Protein AF-A0A368UDD6-F1 (afdb_monomer_lite)

Foldseek 3Di:
DDAPLLVVQLVVCVVVVDDSVVSVVVSVVLVVVVVVVCVVVVHDDDNVVSD

Secondary structure (DSSP, 8-state):
---HHHHHHHHHHHHTT--HHHHHHHHHHHHHHHHHHHHHHTPPP-GGGG-

Radius of gyration: 11.89 Å; chains: 1; bounding box: 25×18×31 Å

Sequence (51 aa):
RYSPTFKAYLRIKLEQGKHFNVAISHVAKKLIRVLFRLLQNNEAFEEDKLR

Structure (mmCIF, N/CA/C/O backbone):
data_AF-A0A368UDD6-F1
#
_entry.id   AF-A0A368UDD6-F1
#
loop_
_atom_site.group_PDB
_atom_site.id
_atom_site.type_symbol
_atom_site.label_atom_id
_atom_site.label_alt_id
_atom_site.label_comp_id
_atom_site.label_asym_id
_atom_site.label_entity_id
_atom_site.label_seq_id
_atom_site.pdbx_PDB_ins_code
_atom_site.Cartn_x
_atom_site.Cartn_y
_atom_site.Cartn_z
_atom_site.occupancy
_atom_site.B_iso_or_equiv
_atom_site.auth_seq_id
_atom_site.auth_comp_id
_atom_site.auth_asym_id
_atom_site.auth_atom_id
_atom_site.pdbx_PDB_model_num
ATOM 1 N N .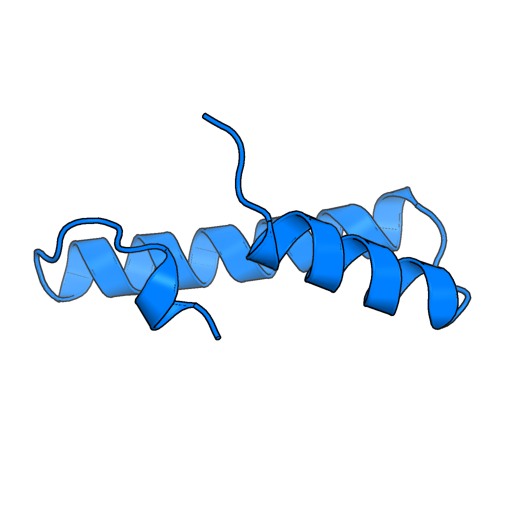 ARG A 1 1 ? 4.393 -7.129 8.672 1.00 71.06 1 ARG A N 1
ATOM 2 C CA . ARG A 1 1 ? 3.334 -8.094 8.277 1.00 71.06 1 ARG A CA 1
ATOM 3 C C . ARG A 1 1 ? 3.242 -8.095 6.754 1.00 71.06 1 ARG A C 1
ATOM 5 O O . ARG A 1 1 ? 3.301 -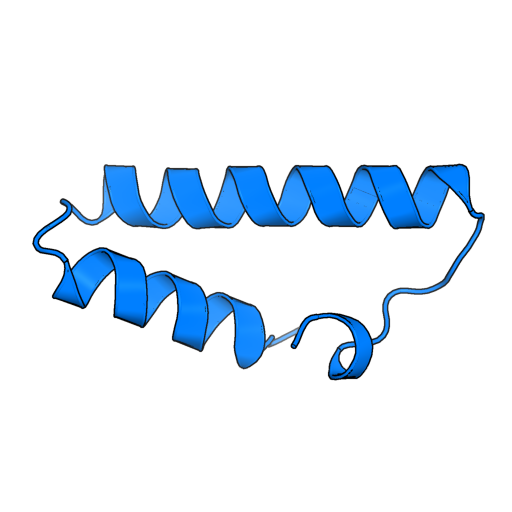7.024 6.169 1.00 71.06 1 ARG A O 1
ATOM 12 N N . TYR A 1 2 ? 3.208 -9.264 6.122 1.00 81.06 2 TYR A N 1
ATOM 13 C CA . TYR A 1 2 ? 3.140 -9.409 4.663 1.00 81.06 2 TYR A CA 1
ATOM 14 C C . TYR A 1 2 ? 1.692 -9.251 4.162 1.00 81.06 2 TYR A C 1
ATOM 16 O O . TYR A 1 2 ? 0.789 -9.757 4.821 1.00 81.06 2 TYR A O 1
ATOM 24 N N . SER A 1 3 ? 1.486 -8.584 3.017 1.00 88.75 3 SER A N 1
ATOM 25 C CA . SER A 1 3 ? 0.181 -8.471 2.339 1.00 88.75 3 SER A CA 1
ATOM 26 C C . SER A 1 3 ? 0.287 -8.981 0.891 1.00 88.75 3 SER A C 1
ATOM 28 O O . SER A 1 3 ? 0.966 -8.351 0.065 1.00 88.75 3 SER A O 1
ATOM 30 N N . PRO A 1 4 ? -0.345 -10.121 0.552 1.00 92.75 4 PRO A N 1
ATOM 31 C CA . PRO A 1 4 ? -0.319 -10.664 -0.804 1.00 92.75 4 PRO A CA 1
ATOM 32 C C . PRO A 1 4 ? -1.016 -9.749 -1.820 1.00 92.75 4 PRO A C 1
ATOM 34 O O . PRO A 1 4 ? -0.566 -9.679 -2.966 1.00 92.75 4 PRO A O 1
ATOM 37 N N . THR A 1 5 ? -2.053 -9.004 -1.424 1.00 93.69 5 THR A N 1
ATOM 38 C CA . THR A 1 5 ? -2.823 -8.158 -2.350 1.00 93.69 5 THR A CA 1
ATOM 39 C C . THR A 1 5 ? -2.017 -6.954 -2.822 1.00 93.69 5 THR A C 1
ATOM 41 O O . THR A 1 5 ? -1.979 -6.655 -4.019 1.00 93.69 5 THR A O 1
ATOM 44 N N . PHE A 1 6 ? -1.297 -6.282 -1.919 1.00 94.38 6 PHE A N 1
ATOM 45 C CA . PHE A 1 6 ? -0.414 -5.179 -2.310 1.00 94.38 6 PHE A CA 1
ATOM 46 C C . PHE A 1 6 ? 0.790 -5.659 -3.128 1.00 94.38 6 PHE A C 1
ATOM 48 O O . PHE A 1 6 ? 1.189 -4.966 -4.066 1.00 94.38 6 PHE A O 1
ATOM 55 N N . LYS A 1 7 ? 1.329 -6.856 -2.850 1.00 94.06 7 LYS A N 1
ATOM 56 C CA . LYS A 1 7 ? 2.390 -7.452 -3.679 1.00 94.06 7 LYS A CA 1
ATOM 57 C C . LYS A 1 7 ? 1.900 -7.765 -5.092 1.00 94.06 7 LYS A C 1
ATOM 59 O O . LYS A 1 7 ? 2.589 -7.438 -6.056 1.00 94.06 7 LYS A O 1
ATOM 64 N N . ALA A 1 8 ? 0.714 -8.356 -5.228 1.00 95.19 8 ALA A N 1
ATOM 65 C CA . ALA A 1 8 ? 0.104 -8.602 -6.533 1.00 95.19 8 ALA A CA 1
ATOM 66 C C . ALA A 1 8 ? -0.152 -7.284 -7.280 1.00 95.19 8 ALA A C 1
ATOM 68 O O . ALA A 1 8 ? 0.164 -7.173 -8.462 1.00 95.19 8 ALA A O 1
ATOM 69 N N . TYR A 1 9 ? -0.631 -6.252 -6.578 1.00 95.00 9 TYR A N 1
ATOM 70 C CA . TYR A 1 9 ? -0.827 -4.925 -7.157 1.00 95.00 9 TYR A CA 1
ATOM 71 C C . TYR A 1 9 ? 0.487 -4.294 -7.641 1.00 95.00 9 TYR A C 1
ATOM 73 O O . TYR A 1 9 ? 0.520 -3.747 -8.741 1.00 95.00 9 TYR A O 1
ATOM 81 N N . LEU A 1 10 ? 1.578 -4.410 -6.872 1.00 96.44 10 LEU A N 1
ATOM 82 C CA . LEU A 1 10 ? 2.912 -3.980 -7.306 1.00 96.44 10 LEU A CA 1
ATOM 83 C C . LEU A 1 10 ? 3.337 -4.708 -8.584 1.00 96.44 10 LEU A C 1
ATOM 85 O O . LEU A 1 10 ? 3.770 -4.059 -9.534 1.00 96.44 10 LEU A O 1
ATOM 89 N N . ARG A 1 11 ? 3.168 -6.036 -8.628 1.00 96.69 11 ARG A N 1
ATOM 90 C CA . ARG A 1 11 ? 3.529 -6.854 -9.792 1.00 96.69 11 ARG A CA 1
ATOM 91 C C . ARG A 1 11 ? 2.769 -6.419 -11.043 1.00 96.69 11 ARG A C 1
ATOM 93 O O . ARG A 1 11 ? 3.404 -6.162 -12.055 1.00 96.69 11 ARG A O 1
ATOM 100 N N . ILE A 1 12 ? 1.457 -6.202 -10.936 1.00 96.88 12 ILE A N 1
ATOM 101 C CA . ILE A 1 12 ? 0.635 -5.675 -12.037 1.00 96.88 12 ILE A CA 1
ATOM 102 C C . ILE A 1 12 ? 1.184 -4.331 -12.538 1.00 96.88 12 ILE A C 1
ATOM 104 O O . ILE A 1 12 ? 1.222 -4.080 -13.738 1.00 96.88 12 ILE A O 1
ATOM 108 N N . LYS A 1 13 ? 1.622 -3.436 -11.640 1.00 97.25 13 LYS A N 1
ATOM 109 C CA . LYS A 1 13 ? 2.203 -2.147 -12.054 1.00 97.25 13 LYS A CA 1
ATOM 110 C C . LYS A 1 13 ? 3.552 -2.297 -12.748 1.00 97.25 13 LYS A C 1
ATOM 112 O O . LYS A 1 13 ? 3.811 -1.530 -13.669 1.00 97.25 13 LYS A O 1
ATOM 117 N N . LEU A 1 14 ? 4.370 -3.265 -12.349 1.00 97.19 14 LEU A N 1
ATOM 118 C CA . LEU A 1 14 ? 5.628 -3.580 -13.028 1.00 97.19 14 LEU A CA 1
ATOM 119 C C . LEU A 1 14 ? 5.384 -4.212 -14.407 1.00 97.19 14 LEU A C 1
ATOM 121 O O . LEU A 1 14 ? 6.007 -3.799 -15.377 1.00 97.19 14 LEU A O 1
ATOM 125 N N . GLU A 1 15 ? 4.428 -5.138 -14.516 1.00 97.31 15 GLU A N 1
ATOM 126 C CA . GLU A 1 15 ? 4.019 -5.780 -15.779 1.00 97.31 15 GLU A CA 1
ATOM 127 C C . GLU A 1 15 ? 3.460 -4.770 -16.798 1.00 97.31 15 GLU A C 1
ATOM 129 O O . GLU A 1 15 ? 3.577 -4.969 -18.001 1.00 97.31 15 GLU A O 1
ATOM 134 N N . GLN A 1 16 ? 2.927 -3.635 -16.334 1.00 96.12 16 GLN A N 1
ATOM 135 C CA . GLN A 1 16 ? 2.535 -2.497 -17.182 1.00 96.12 16 GLN A CA 1
ATOM 136 C C . GLN A 1 16 ? 3.730 -1.696 -17.742 1.00 96.12 16 GLN A C 1
ATOM 138 O O . GLN A 1 16 ? 3.521 -0.652 -18.358 1.00 96.12 16 GLN A O 1
ATOM 143 N N . GLY A 1 17 ? 4.973 -2.114 -17.488 1.00 95.81 17 GLY A N 1
ATOM 144 C CA . GLY A 1 17 ? 6.188 -1.430 -17.942 1.00 95.81 17 GLY A CA 1
ATOM 145 C C . GLY A 1 17 ? 6.574 -0.205 -17.108 1.00 95.81 17 GLY A C 1
ATOM 146 O O . GLY A 1 17 ? 7.423 0.583 -17.520 1.00 95.81 17 GLY A O 1
ATOM 147 N N . LYS A 1 18 ? 5.961 0.000 -15.933 1.00 95.69 18 LYS A N 1
ATOM 148 C CA . LYS A 1 18 ? 6.309 1.135 -15.065 1.00 95.69 18 LYS A CA 1
ATOM 149 C C . LYS A 1 18 ? 7.636 0.870 -14.364 1.00 95.69 18 LYS A C 1
ATOM 151 O O . LYS A 1 18 ? 7.838 -0.200 -13.793 1.00 95.69 18 LYS A O 1
ATOM 156 N N . HIS A 1 19 ?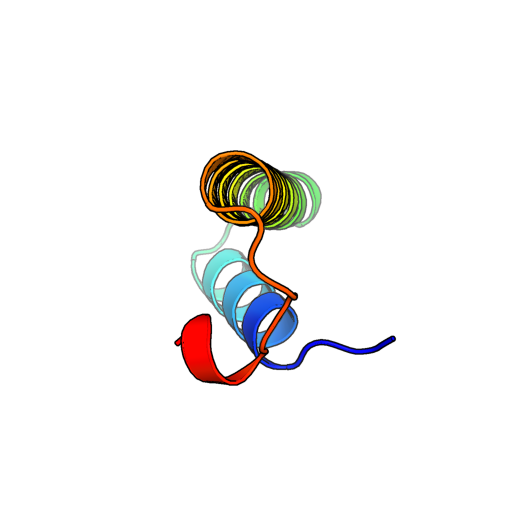 8.491 1.892 -14.308 1.00 97.25 19 HIS A N 1
ATOM 157 C CA . HIS A 1 19 ? 9.700 1.851 -13.489 1.00 97.25 19 HIS A CA 1
ATOM 158 C C . HIS A 1 19 ? 9.354 1.542 -12.023 1.00 97.25 19 HIS A C 1
ATOM 160 O O . HIS A 1 19 ? 8.327 2.004 -11.516 1.00 97.25 19 HIS A O 1
ATOM 166 N N . PHE A 1 20 ? 10.227 0.810 -11.325 1.00 97.00 20 PHE A N 1
ATOM 167 C CA . PHE A 1 20 ? 9.983 0.345 -9.957 1.00 97.00 20 PHE A CA 1
ATOM 168 C C . PHE A 1 20 ? 9.538 1.469 -9.013 1.00 97.00 20 PHE A C 1
ATOM 170 O O . PHE A 1 20 ? 8.520 1.334 -8.337 1.00 97.00 20 PHE A O 1
ATOM 177 N N . ASN A 1 21 ? 10.230 2.614 -9.043 1.00 97.62 21 ASN A N 1
ATOM 178 C CA . ASN A 1 21 ? 9.891 3.772 -8.205 1.00 97.62 21 ASN A CA 1
ATOM 179 C C . ASN A 1 21 ? 8.476 4.313 -8.485 1.00 97.62 21 ASN A C 1
ATOM 181 O O . ASN A 1 21 ? 7.766 4.708 -7.569 1.00 97.62 21 ASN A O 1
ATOM 185 N N . VAL A 1 22 ? 8.019 4.264 -9.737 1.00 97.56 22 VAL A N 1
ATOM 186 C CA . VAL A 1 22 ? 6.652 4.666 -10.099 1.00 97.56 22 VAL A CA 1
ATOM 187 C C . VAL A 1 22 ? 5.647 3.620 -9.616 1.00 97.56 22 VAL A C 1
ATOM 189 O O . VAL A 1 22 ? 4.607 3.960 -9.047 1.00 97.56 22 VAL A O 1
ATOM 192 N N . ALA A 1 23 ? 5.952 2.337 -9.810 1.00 97.81 23 ALA A N 1
ATOM 193 C CA . ALA A 1 23 ? 5.105 1.233 -9.375 1.00 97.81 23 ALA A CA 1
ATOM 194 C C . ALA A 1 23 ? 4.914 1.224 -7.847 1.00 97.81 23 ALA A C 1
ATOM 196 O O . ALA A 1 23 ? 3.782 1.105 -7.375 1.00 97.81 23 ALA A O 1
ATOM 197 N N . ILE A 1 24 ? 5.979 1.436 -7.068 1.00 96.31 24 ILE A N 1
ATOM 198 C CA . ILE A 1 24 ? 5.892 1.501 -5.604 1.00 96.31 24 ILE A CA 1
ATOM 199 C C . ILE A 1 24 ? 5.144 2.754 -5.130 1.00 96.31 24 ILE A C 1
ATOM 201 O O . ILE A 1 24 ? 4.344 2.657 -4.201 1.00 96.31 24 ILE A O 1
ATOM 205 N N . SER A 1 25 ? 5.275 3.901 -5.809 1.00 97.88 25 SER A N 1
ATOM 206 C CA . SER A 1 25 ? 4.449 5.082 -5.513 1.00 97.88 25 SER A CA 1
ATOM 207 C C . SER A 1 25 ? 2.957 4.810 -5.729 1.00 97.88 25 SER A C 1
ATOM 209 O O . SER A 1 25 ? 2.128 5.256 -4.934 1.00 97.88 25 SER A O 1
ATOM 211 N N . HIS A 1 26 ? 2.584 4.028 -6.750 1.00 97.19 26 HIS A N 1
ATOM 212 C CA . HIS A 1 26 ? 1.193 3.591 -6.923 1.00 97.19 26 HIS A CA 1
ATOM 213 C C . HIS A 1 26 ? 0.708 2.721 -5.756 1.00 97.19 26 HIS A C 1
ATOM 215 O O . HIS A 1 26 ? -0.440 2.870 -5.327 1.00 97.19 26 HIS A O 1
ATOM 221 N N . VAL A 1 27 ? 1.552 1.820 -5.246 1.00 96.31 27 VAL A N 1
ATOM 222 C CA . VAL A 1 27 ? 1.234 0.981 -4.079 1.00 96.31 27 VAL A CA 1
ATOM 223 C C . VAL A 1 27 ? 1.060 1.848 -2.834 1.00 96.31 27 VAL A C 1
ATOM 225 O O . VAL A 1 27 ? 0.040 1.729 -2.160 1.00 96.31 27 VAL A O 1
ATOM 228 N N . ALA A 1 28 ? 1.990 2.771 -2.572 1.00 96.81 28 ALA A N 1
ATOM 229 C CA . ALA A 1 28 ? 1.927 3.688 -1.435 1.00 96.81 2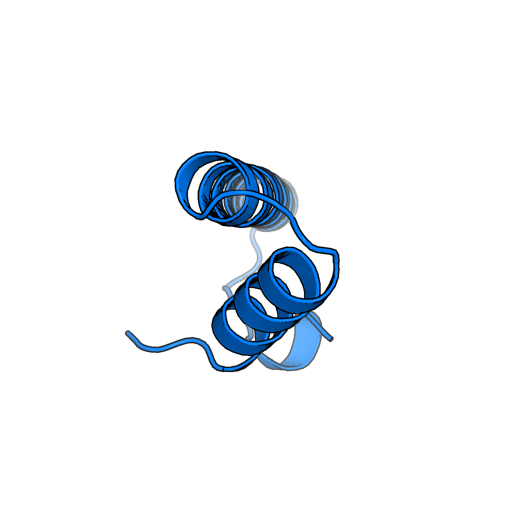8 ALA A CA 1
ATOM 230 C C . ALA A 1 28 ? 0.654 4.548 -1.467 1.00 96.81 28 ALA A C 1
ATOM 232 O O . ALA A 1 28 ? -0.059 4.643 -0.471 1.00 96.81 28 ALA A O 1
ATO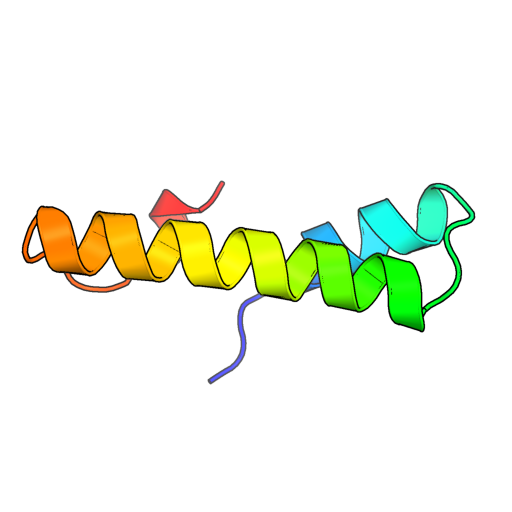M 233 N N . LYS A 1 29 ? 0.290 5.096 -2.635 1.00 97.31 29 LYS A N 1
ATOM 234 C CA . LYS A 1 29 ? -0.958 5.858 -2.799 1.00 97.31 29 LYS A CA 1
ATOM 235 C C . LYS A 1 29 ? -2.199 5.007 -2.511 1.00 97.31 29 LYS A C 1
ATOM 237 O O . LYS A 1 29 ? -3.138 5.492 -1.880 1.00 97.31 29 LYS A O 1
ATOM 242 N N . LYS A 1 30 ? -2.212 3.739 -2.947 1.00 95.06 30 LYS A N 1
ATOM 243 C CA . LYS A 1 30 ? -3.304 2.800 -2.634 1.00 95.06 30 LYS A CA 1
ATOM 244 C C . LYS A 1 30 ? -3.363 2.512 -1.128 1.00 95.06 30 LYS A C 1
ATOM 246 O O . LYS A 1 30 ? -4.454 2.534 -0.569 1.00 95.06 30 LYS A O 1
ATOM 251 N N . LEU A 1 31 ? -2.216 2.309 -0.475 1.00 95.50 31 LEU A N 1
ATOM 252 C CA . LEU A 1 31 ? -2.120 2.069 0.969 1.00 95.50 31 LEU A CA 1
ATOM 253 C C . LEU A 1 31 ? -2.675 3.242 1.782 1.00 95.50 31 LEU A C 1
ATOM 255 O O . LEU A 1 31 ? -3.509 3.034 2.658 1.00 95.50 31 LEU A O 1
ATOM 259 N N . ILE A 1 32 ? -2.270 4.470 1.450 1.00 97.06 32 ILE A N 1
ATOM 260 C CA . ILE A 1 32 ? -2.754 5.685 2.118 1.00 97.06 32 ILE A CA 1
ATOM 261 C C . ILE A 1 32 ? -4.282 5.769 2.022 1.00 97.06 32 ILE A C 1
ATOM 263 O O . ILE A 1 32 ? -4.955 5.963 3.029 1.00 97.06 32 ILE A O 1
ATOM 267 N N . ARG A 1 33 ? -4.858 5.539 0.835 1.00 96.12 33 ARG A N 1
ATOM 268 C CA . ARG A 1 33 ? -6.318 5.554 0.642 1.00 96.12 33 ARG A CA 1
ATOM 269 C C . ARG A 1 33 ? -7.043 4.503 1.494 1.00 96.12 33 ARG A C 1
ATOM 271 O O . ARG A 1 33 ? -8.132 4.781 1.988 1.00 96.12 33 ARG A O 1
ATOM 278 N N . VAL A 1 34 ? -6.456 3.319 1.670 1.00 95.19 34 VAL A N 1
ATOM 279 C CA . VAL A 1 34 ? -7.014 2.271 2.541 1.00 95.19 34 VAL A CA 1
ATOM 280 C C . VAL A 1 34 ? -6.965 2.707 4.002 1.00 95.19 34 VAL A C 1
ATOM 282 O O . VAL A 1 34 ? -7.983 2.619 4.678 1.00 95.19 34 VAL A O 1
ATOM 285 N N . LEU A 1 35 ? -5.829 3.233 4.468 1.00 95.94 35 LEU A N 1
ATOM 286 C CA . LEU A 1 35 ? -5.684 3.726 5.840 1.00 95.94 35 LEU A CA 1
ATOM 287 C C . LEU A 1 35 ? -6.719 4.805 6.165 1.00 95.94 35 LEU A C 1
ATOM 289 O O . LEU A 1 35 ? -7.406 4.697 7.174 1.00 95.94 35 LEU A O 1
ATOM 293 N N . PHE A 1 36 ? -6.891 5.794 5.285 1.00 97.06 36 PHE A N 1
ATOM 294 C CA . PHE A 1 36 ? -7.895 6.841 5.485 1.00 97.06 36 PHE A CA 1
ATOM 295 C C . PHE A 1 36 ? -9.317 6.282 5.574 1.00 97.06 36 PHE A C 1
ATOM 297 O O . PHE A 1 36 ? -10.061 6.682 6.461 1.00 97.06 36 PHE A O 1
ATOM 304 N N . ARG A 1 37 ? -9.686 5.325 4.714 1.00 96.00 37 ARG A N 1
ATOM 305 C CA . ARG A 1 37 ? -11.008 4.681 4.772 1.00 96.00 37 ARG A CA 1
ATOM 306 C C . ARG A 1 37 ? -11.227 3.934 6.089 1.00 96.00 37 ARG A C 1
ATOM 308 O O . ARG A 1 37 ? -12.300 4.041 6.670 1.00 96.00 37 ARG A O 1
ATOM 315 N N . LEU A 1 38 ? -10.223 3.184 6.543 1.00 96.06 38 LEU A N 1
ATOM 316 C CA . LEU A 1 38 ? -10.301 2.421 7.788 1.00 96.06 38 LEU A CA 1
ATOM 317 C C . LEU A 1 38 ? -10.448 3.341 8.997 1.00 96.06 38 LEU A C 1
ATOM 319 O O . LEU A 1 38 ? -11.333 3.128 9.815 1.00 96.06 38 LEU A O 1
ATOM 323 N N . LEU A 1 39 ? -9.640 4.401 9.065 1.00 96.88 39 LEU A N 1
ATOM 324 C CA . LEU A 1 39 ? -9.719 5.390 10.139 1.00 96.88 39 LEU A CA 1
ATOM 325 C C . LEU A 1 39 ? -11.057 6.133 10.130 1.00 96.88 39 LEU A C 1
ATOM 327 O O . LEU A 1 39 ? -11.660 6.313 11.181 1.00 96.88 39 LEU A O 1
ATOM 331 N N . GLN A 1 40 ? -11.548 6.519 8.951 1.00 97.12 40 GLN A N 1
ATOM 332 C CA . GLN A 1 40 ? -12.824 7.220 8.814 1.00 97.12 40 GLN A CA 1
ATOM 333 C C . GLN A 1 40 ? -14.015 6.366 9.271 1.00 97.12 40 GLN A C 1
ATOM 335 O O . GLN A 1 40 ? -14.965 6.901 9.835 1.00 97.12 40 GLN A O 1
ATOM 340 N N . ASN A 1 41 ? -13.958 5.051 9.057 1.00 95.31 41 ASN A N 1
ATOM 341 C CA . ASN A 1 41 ? -15.020 4.120 9.441 1.00 95.31 41 ASN A CA 1
ATOM 342 C C . ASN A 1 41 ? -14.771 3.432 10.794 1.00 95.31 41 ASN A C 1
ATOM 344 O O . ASN A 1 41 ? -15.578 2.603 11.207 1.00 95.31 41 ASN A O 1
ATOM 348 N N . ASN A 1 42 ? -13.652 3.738 11.459 1.00 95.81 42 ASN A N 1
ATOM 349 C CA . ASN A 1 42 ? -13.162 3.040 12.649 1.00 95.81 42 ASN A CA 1
ATOM 350 C C . ASN A 1 42 ? -13.099 1.503 12.478 1.00 95.81 42 ASN A C 1
ATOM 352 O O . ASN A 1 42 ? -13.431 0.738 13.383 1.00 95.81 42 ASN A O 1
ATOM 356 N N . GLU A 1 43 ? -12.703 1.045 11.287 1.00 94.56 43 GLU A N 1
ATOM 357 C CA . GLU A 1 43 ? -12.579 -0.372 10.940 1.00 94.56 43 GLU A CA 1
ATOM 358 C C . GLU A 1 43 ? -11.139 -0.871 11.127 1.00 94.56 43 GLU A C 1
ATOM 360 O O . GLU A 1 43 ? -10.168 -0.180 10.808 1.00 94.56 43 GLU A O 1
ATOM 365 N N . ALA A 1 44 ? -10.992 -2.123 11.564 1.00 93.00 44 ALA A N 1
ATOM 366 C CA . ALA A 1 44 ? -9.710 -2.814 11.524 1.00 93.00 44 ALA A CA 1
ATOM 367 C C . ALA A 1 44 ? -9.315 -3.184 10.081 1.00 93.00 44 ALA A C 1
ATOM 369 O O . ALA A 1 44 ? -10.159 -3.368 9.199 1.00 93.00 44 ALA A O 1
ATOM 370 N N . PHE A 1 45 ? -8.007 -3.299 9.840 1.00 92.50 45 PHE A N 1
ATOM 371 C CA . PHE A 1 45 ? -7.487 -3.752 8.554 1.00 92.50 45 PHE A CA 1
ATOM 372 C C . PHE A 1 45 ? -7.755 -5.249 8.356 1.00 92.50 45 PHE A C 1
ATOM 374 O O . PHE A 1 45 ? -7.177 -6.078 9.057 1.00 92.50 45 PHE A O 1
ATOM 381 N N . GLU A 1 46 ? -8.545 -5.572 7.333 1.00 91.62 46 GLU A N 1
ATOM 382 C CA . GLU A 1 46 ? -8.847 -6.940 6.906 1.00 91.62 46 GLU A CA 1
ATOM 383 C C . GLU A 1 46 ? -8.338 -7.159 5.475 1.00 91.62 46 GLU A C 1
ATOM 385 O O . GLU A 1 46 ? -8.743 -6.451 4.549 1.00 91.62 46 GLU A O 1
ATOM 390 N N . GLU A 1 47 ? -7.449 -8.136 5.281 1.00 89.31 47 GLU A N 1
ATOM 391 C CA . GLU A 1 47 ? -6.801 -8.391 3.983 1.00 89.31 47 GLU A CA 1
ATOM 392 C C . GLU A 1 47 ? -7.812 -8.827 2.909 1.00 89.31 47 GLU A C 1
ATOM 394 O O . GLU A 1 47 ? -7.697 -8.411 1.758 1.00 89.31 47 GLU A O 1
ATOM 399 N N . ASP A 1 48 ? -8.846 -9.590 3.272 1.00 86.31 48 ASP A N 1
ATOM 400 C CA . ASP A 1 48 ? -9.883 -10.037 2.333 1.00 86.31 48 ASP A CA 1
ATOM 401 C C . ASP A 1 48 ? -10.707 -8.881 1.748 1.00 86.31 48 ASP A C 1
ATOM 403 O O . ASP A 1 48 ? -11.197 -8.975 0.623 1.00 86.31 48 ASP A O 1
ATOM 407 N N . LYS A 1 49 ? -10.795 -7.746 2.457 1.00 85.12 49 LYS A N 1
ATOM 408 C CA . LYS A 1 49 ? -11.506 -6.542 1.991 1.00 85.12 49 LYS A CA 1
ATOM 409 C C . LYS A 1 49 ? -10.709 -5.719 0.959 1.00 85.12 49 LYS A C 1
ATOM 411 O O . LYS A 1 49 ? -11.205 -4.689 0.505 1.00 85.12 49 LYS A O 1
ATOM 416 N N . LEU A 1 50 ? -9.472 -6.105 0.618 1.00 84.06 50 LEU A N 1
ATOM 417 C CA . LEU A 1 50 ? -8.613 -5.390 -0.347 1.00 84.06 50 LEU A CA 1
ATOM 418 C C . LEU A 1 50 ? -8.756 -5.848 -1.806 1.00 84.06 50 LEU A C 1
ATOM 420 O O . LEU A 1 50 ? -8.187 -5.184 -2.688 1.00 84.06 50 LEU A O 1
ATOM 424 N N . ARG A 1 51 ? -9.409 -6.992 -2.032 1.00 73.88 51 ARG A N 1
ATOM 425 C CA . ARG A 1 51 ? -9.602 -7.592 -3.357 1.00 73.88 51 ARG A CA 1
ATOM 426 C C . ARG A 1 51 ? -10.601 -6.812 -4.201 1.00 73.88 51 ARG A C 1
ATOM 428 O O . ARG A 1 51 ? -11.604 -6.325 -3.641 1.00 73.88 51 ARG A O 1
#

Organism: NCBI:txid315405

pLDDT: mean 93.8, std 5.67, range [71.06, 97.88]

=== Feature glossary ===
Each block in this record encodes a different view of the same protein. In brief:

Predicted aligned error. PAE(i, j) answers: if I align the predicted and true structures on residue i, how far off (in Å) do I expect residue j to be? A block-diagonal PAE matrix with low values on the blocks and high values off-diagonal is the signature of a multi-domain protein with confidently predicted domains but uncertain inter-domain orientation.

Contact-map, Ramachandran, and PAE plots. Plot images: a contact map (which residues are close in 3D, as an N×N binary image), a Ramachandran scatter (backbone torsion angles, revealing secondary-structure composition at a glance), and — for AlphaFold structures — a PAE heatmap (pairwise prediction confidence).

Backbone torsions (φ/ψ). φ (phi) and ψ (psi) are the two rotatable backbone dihedrals per residue: φ is the C(i-1)–N–Cα–C torsion, ψ is the N–Cα–C–N(i+1) torsion, both in degrees on (−180°, 180°]. α-helical residues cluster near (−60°, −45°); β-strand residues near (−120°, +130°). A Ramachandran plot is simply a scatter of (φ, ψ) for every residue.

Foldseek 3Di. A 3Di character summarizes, for each residue, the relative orientation of the Cα frame of its nearest spatial neighbor. Because it encodes fold topology rather than chemistry, 3Di alignments detect remote structural similarity that sequence alignment misses.

Radius of gyration, Cα contacts, bounding box. Three whole-structure scalars: the radius of gyration (RMS distance of Cα from centroid, in Å), the count of Cα–Cα contacts (pairs closer than 8 Å and separated by more than four residues in sequence — i.e. tertiary, not local, contacts), and the bounding-box dimensions. Together they distinguish compact globular folds from extended fibres or disordered chains.

Sequence. Sequence gives the chain of amino acids in standard one-letter code (A=alanine, C=cysteine, …, Y=tyrosine), read N→C. It is the only feature that is directly encoded by the gene; all structural features are derived from the folded form of this sequence.

mmCIF coordinates. Atomic coordinates in PDBx/mmCIF format — the same representation the Protein Data Bank distributes. Each line of the _atom_site loop places one backbone atom in Cartesian space (units: ångströms, origin: arbitrary).

Secondary structure (3-state, P-SEA). Three-state secondary structure (P-SEA) collapses the eight DSSP classes into helix (a), strand (b), and coil (c). P-SEA assigns these from Cα geometry alone — distances and angles — without requiring backbone oxygens, so it works on any Cα trace.

InterPro / GO / CATH / organism. Functional annotations link the protein to curated databases. InterPro entries identify conserved domains and families by matching the sequence against member-database signatures (Pfam, PROSITE, CDD, …). Gene Ontology (GO) terms describe molecular function, biological process, and cellular component in a controlled vocabulary. CATH places the structure in a hierarchical fold classification (Class/Architecture/Topology/Homologous-superfamily). The organism is the source species.

B-factor. B-factor (Debye–Waller factor) reflects atomic displacement in the crystal lattice. It is an experimental observable (units Å²), not a prediction; low values mean the atom is pinned down, high values mean it moves or is heterogeneous across the crystal.

Rendered structure images. Structure images are PyMOL renders from six orthogonal camera directions. Cartoon representation draws helices as coils and strands as arrows; sticks shows the backbone as bonds; surface shows the solvent-excluded envelope. Rainbow coloring maps sequence position to hue (blue→red, N→C); chain coloring assigns a distinct color per polypeptide.

Solvent-accessible surface area. Solvent-accessible surface area (SASA) is the area in Å² traced out by the centre of a 1.4 Å probe sphere (a water molecule) rolled over the protein's van der Waals surface (Shrake–Rupley / Lee–Richards construction). Buried residues have near-zero SASA; fully exposed residues can exceed 200 Å². The total SASA scales roughly with the number of surface residues.

Secondary structure (8-state, DSSP). The SS8 string is DSSP's per-residue secondary-structure call. α-helix (H) means an i→i+4 H-bond ladder; β-strand (E) means the residue participates in a β-sheet; 3₁₀ (G) and π (I) are tighter and wider helices; T/S are turns/bends; '-' is loop.

pLDDT. For AlphaFold models, the B-factor field carries pLDDT — the model's own estimate of local accuracy on a 0–100 scale. Regions with pLDDT<50 should be treated as essentially unmodeled; they often correspond to intrinsically 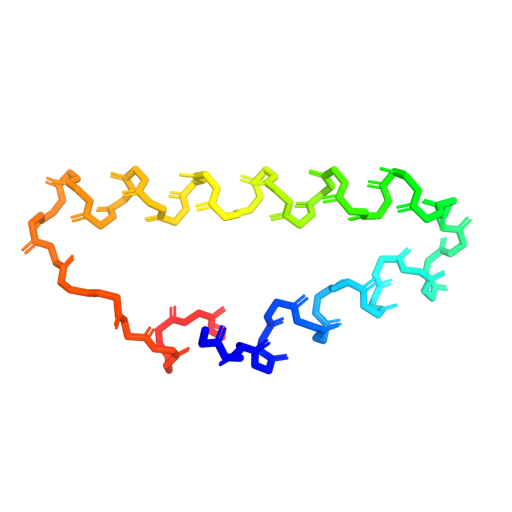disordered segments.

Nearest PDB structures. Nearest PDB neighbors are the top structural matches found by Foldseek when searching this structure against the entire Protein Data Bank. Each hit reports a TM-score (0 to 1; >0.5 almost always implies the same fold) and an E-value. These are *structural* homologs — they may share no detectable sequence similarity.